Protein AF-A0A928L3F7-F1 (afdb_monomer_lite)

Structure (mmCIF, N/CA/C/O backbone):
data_AF-A0A928L3F7-F1
#
_entry.id   AF-A0A928L3F7-F1
#
loop_
_atom_site.group_PDB
_atom_site.id
_atom_site.type_symbol
_atom_site.label_atom_id
_atom_site.label_alt_id
_atom_site.label_comp_id
_atom_site.label_asym_id
_atom_site.label_entity_id
_atom_site.label_seq_id
_atom_site.pdbx_PDB_ins_code
_atom_site.Cartn_x
_atom_site.Cartn_y
_atom_site.Cartn_z
_atom_site.occupancy
_atom_site.B_iso_or_equiv
_atom_site.auth_seq_id
_atom_site.auth_comp_id
_atom_site.auth_asym_id
_atom_site.auth_atom_id
_atom_site.pdbx_PDB_model_num
ATOM 1 N N . MET A 1 1 ? -26.089 -12.731 22.274 1.00 63.28 1 MET A N 1
ATOM 2 C CA . MET A 1 1 ? -25.209 -11.557 22.146 1.00 63.28 1 MET A CA 1
ATOM 3 C C . MET A 1 1 ? -24.929 -11.334 20.681 1.00 63.28 1 MET A C 1
ATOM 5 O O . MET A 1 1 ? -24.462 -12.259 20.025 1.00 63.28 1 MET A O 1
ATOM 9 N N . ASN A 1 2 ? -25.278 -10.162 20.161 1.00 92.50 2 ASN A N 1
ATOM 10 C CA . ASN A 1 2 ? -24.879 -9.770 18.809 1.00 92.50 2 ASN A CA 1
ATOM 11 C C . ASN A 1 2 ? -23.490 -9.101 18.840 1.00 92.50 2 ASN A C 1
ATOM 13 O O . ASN A 1 2 ? -23.014 -8.681 19.896 1.00 92.50 2 ASN A O 1
ATOM 17 N N . THR A 1 3 ? -22.839 -8.983 17.682 1.00 92.38 3 THR A N 1
ATOM 18 C CA . THR A 1 3 ? -21.486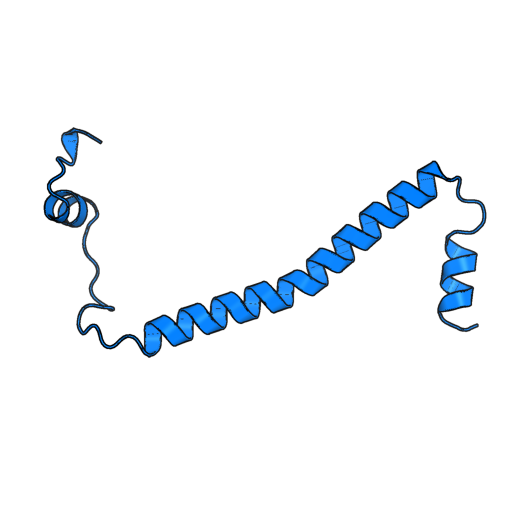 -8.411 17.564 1.00 92.38 3 THR A CA 1
ATOM 19 C C . THR A 1 3 ? -21.371 -7.008 18.170 1.00 92.38 3 THR A C 1
ATOM 21 O O . THR A 1 3 ? -20.345 -6.665 18.750 1.00 92.38 3 THR A O 1
ATOM 24 N N . LYS A 1 4 ? -22.432 -6.197 18.093 1.00 91.06 4 LYS A N 1
ATOM 25 C CA . LYS A 1 4 ? -22.444 -4.833 18.634 1.00 91.06 4 LYS A CA 1
ATOM 26 C C . LYS A 1 4 ? -22.392 -4.833 20.166 1.00 91.06 4 LYS A C 1
ATOM 28 O O . LYS A 1 4 ? -21.645 -4.058 20.751 1.00 91.06 4 LYS A O 1
ATOM 33 N N . GLU A 1 5 ? -23.140 -5.728 20.807 1.00 93.62 5 GLU A N 1
ATOM 34 C CA . GLU A 1 5 ? -23.135 -5.906 22.268 1.00 93.62 5 GLU A CA 1
ATOM 35 C C . GLU A 1 5 ? -21.775 -6.397 22.781 1.00 93.62 5 GLU A C 1
ATOM 37 O O . GLU A 1 5 ? -21.297 -5.914 23.804 1.00 93.62 5 GLU A O 1
ATOM 42 N N . MET A 1 6 ? -21.118 -7.301 22.044 1.00 91.31 6 MET A N 1
ATOM 43 C CA . MET A 1 6 ? -19.757 -7.753 22.359 1.00 91.31 6 MET A CA 1
ATOM 44 C C . MET A 1 6 ? -18.756 -6.595 22.346 1.00 91.31 6 MET A C 1
ATOM 46 O O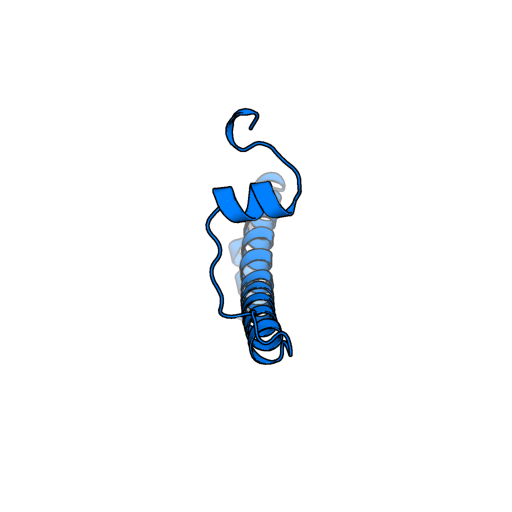 . MET A 1 6 ? -17.996 -6.436 23.300 1.00 91.31 6 MET A O 1
ATOM 50 N N . ILE A 1 7 ? -18.785 -5.761 21.301 1.00 91.00 7 ILE A N 1
ATOM 51 C CA . ILE A 1 7 ? -17.883 -4.607 21.176 1.00 91.00 7 ILE A CA 1
ATOM 52 C C . ILE A 1 7 ? -18.106 -3.627 22.329 1.00 91.00 7 ILE A C 1
ATOM 54 O O . ILE A 1 7 ? -17.136 -3.209 22.954 1.00 91.00 7 ILE A O 1
ATOM 58 N N . TYR A 1 8 ? -19.364 -3.307 22.656 1.00 90.88 8 TYR A N 1
ATOM 59 C CA . TYR A 1 8 ? -19.658 -2.415 23.779 1.00 90.88 8 TYR A CA 1
ATOM 60 C C . TYR A 1 8 ? -19.160 -2.969 25.110 1.00 90.88 8 TYR A C 1
ATOM 62 O O . TYR A 1 8 ? -18.560 -2.220 25.868 1.00 90.88 8 TYR A O 1
ATOM 70 N N . SER A 1 9 ? -19.332 -4.269 25.368 1.00 92.06 9 SER A N 1
ATOM 71 C CA . SER A 1 9 ? -18.816 -4.885 26.598 1.00 92.06 9 SER A CA 1
ATOM 72 C C . SER A 1 9 ? -17.287 -4.856 26.695 1.00 92.06 9 SER A C 1
ATOM 74 O O . SER A 1 9 ? -16.742 -4.784 27.789 1.00 92.06 9 SER A O 1
ATOM 76 N N . MET A 1 10 ? -16.589 -4.892 25.556 1.00 88.06 10 MET A N 1
ATOM 77 C CA . MET A 1 10 ? -15.127 -4.913 25.501 1.00 88.06 10 MET A CA 1
ATOM 78 C C . MET A 1 10 ? -14.510 -3.543 25.794 1.00 88.06 10 MET A C 1
ATOM 80 O O . MET A 1 10 ? -13.433 -3.471 26.379 1.00 88.06 10 MET A O 1
ATOM 84 N N . ILE A 1 11 ? -15.182 -2.471 25.372 1.00 91.00 11 ILE A N 1
ATOM 85 C CA . ILE A 1 11 ? -14.727 -1.091 25.588 1.00 91.00 11 ILE A CA 1
ATOM 86 C C . ILE A 1 11 ? -15.332 -0.458 26.846 1.00 91.00 11 ILE A C 1
ATOM 88 O O . ILE A 1 11 ? -15.042 0.698 27.156 1.00 91.00 11 ILE A O 1
ATOM 92 N N . ASP A 1 12 ? -16.189 -1.191 27.557 1.00 91.25 12 ASP A N 1
ATOM 93 C CA . ASP A 1 12 ? -16.831 -0.709 28.771 1.00 91.25 12 ASP A CA 1
ATOM 94 C C . ASP A 1 12 ? -15.777 -0.419 29.851 1.00 91.25 12 ASP A C 1
ATOM 96 O O . ASP A 1 12 ? -14.837 -1.191 30.052 1.00 91.25 12 ASP A O 1
ATOM 100 N N . ASN A 1 13 ? -15.936 0.698 30.564 1.00 92.50 13 ASN A N 1
ATOM 101 C CA . ASN A 1 13 ? -14.991 1.224 31.565 1.00 92.50 13 ASN A CA 1
ATOM 102 C C . ASN A 1 13 ? -13.651 1.764 31.029 1.00 92.50 13 ASN A C 1
ATOM 104 O O . ASN A 1 13 ? -12.773 2.108 31.826 1.00 92.50 13 ASN A O 1
ATOM 108 N N . PHE A 1 14 ? -13.476 1.891 29.711 1.00 94.88 14 PHE A N 1
ATOM 109 C CA . PHE A 1 14 ? -12.321 2.604 29.164 1.00 94.88 14 PHE A CA 1
ATOM 110 C C . PHE A 1 14 ? -12.488 4.111 29.372 1.00 94.88 14 PHE A C 1
ATOM 112 O O . PHE A 1 14 ? -13.568 4.672 29.194 1.00 94.88 14 PHE A O 1
ATOM 119 N N . THR A 1 15 ? -11.393 4.785 29.708 1.00 96.19 15 THR A N 1
ATOM 120 C CA . THR A 1 15 ? -11.330 6.252 29.665 1.00 96.19 15 THR A CA 1
ATOM 121 C C . THR A 1 15 ? -11.321 6.752 28.220 1.00 96.19 15 THR A C 1
ATOM 123 O O . THR A 1 15 ? -10.903 6.035 27.308 1.00 96.19 15 THR A O 1
ATOM 126 N N . ASP A 1 16 ? -11.693 8.015 28.009 1.00 94.50 16 ASP A N 1
ATOM 127 C CA . ASP A 1 16 ? -11.667 8.648 26.682 1.00 94.50 16 ASP A CA 1
ATOM 128 C C . ASP A 1 16 ? -10.299 8.538 25.992 1.00 94.50 16 ASP A C 1
ATOM 130 O O . ASP A 1 16 ? -10.219 8.351 24.779 1.00 94.50 16 ASP A O 1
ATOM 134 N N . GLU A 1 17 ? -9.208 8.627 26.757 1.00 95.62 17 GLU A N 1
ATOM 135 C CA . GLU A 1 17 ? -7.851 8.511 26.221 1.00 95.62 17 GLU A CA 1
ATOM 136 C C . GLU A 1 17 ? -7.550 7.085 25.737 1.00 95.62 17 GLU A C 1
ATOM 138 O O . GLU A 1 17 ? -7.029 6.887 24.639 1.00 95.62 17 GLU A O 1
ATOM 143 N N . GLN A 1 18 ? -7.955 6.075 26.509 1.00 93.62 18 GLN A N 1
ATOM 144 C CA . GLN A 1 18 ? -7.821 4.673 26.108 1.00 93.62 18 GLN A CA 1
ATOM 145 C C . GLN A 1 18 ? -8.694 4.359 24.884 1.00 93.62 18 GLN A C 1
ATOM 147 O O . GLN A 1 18 ? -8.246 3.660 23.974 1.00 93.62 18 GLN A O 1
ATOM 152 N N . LEU A 1 19 ? -9.906 4.919 24.804 1.00 94.44 19 LEU A N 1
ATOM 153 C CA . LEU A 1 19 ? -10.782 4.768 23.637 1.00 94.44 19 LEU A CA 1
ATOM 154 C C . LEU A 1 19 ? -10.168 5.371 22.368 1.00 94.44 19 LEU A C 1
ATOM 156 O O . LEU A 1 19 ? -10.245 4.754 21.306 1.00 94.44 19 LEU A O 1
ATOM 160 N N . LYS A 1 20 ? -9.510 6.535 22.457 1.00 94.88 20 LYS A N 1
ATOM 161 C CA . LYS A 1 20 ? -8.788 7.130 21.316 1.00 94.88 20 LYS A CA 1
ATOM 162 C C . LYS A 1 20 ? -7.637 6.249 20.832 1.00 94.88 20 LYS A C 1
ATOM 164 O O . LYS A 1 20 ? -7.423 6.136 19.622 1.00 94.88 20 LYS A O 1
ATOM 169 N N . GLN A 1 21 ? -6.916 5.606 21.748 1.00 93.44 21 GLN A N 1
ATOM 170 C CA . GLN A 1 21 ? -5.842 4.674 21.394 1.00 93.44 21 GLN A CA 1
ATOM 171 C C . GLN A 1 21 ? -6.394 3.432 20.683 1.00 93.44 21 GLN A C 1
ATOM 173 O O . GLN A 1 21 ? -5.898 3.067 19.616 1.00 93.44 21 GLN A O 1
ATOM 178 N N . VAL A 1 22 ? -7.475 2.842 21.207 1.00 93.38 22 VAL A N 1
ATOM 179 C CA . VAL A 1 22 ? -8.176 1.717 20.561 1.00 93.38 22 VAL A CA 1
ATOM 180 C C . VAL A 1 22 ? -8.691 2.114 19.179 1.00 93.38 22 VAL A C 1
ATOM 182 O O . VAL A 1 22 ? -8.487 1.380 18.214 1.00 93.38 22 VAL A O 1
ATOM 185 N N . PHE A 1 23 ? -9.306 3.291 19.055 1.00 93.31 23 PHE A N 1
ATOM 186 C CA . PHE A 1 23 ? -9.776 3.812 17.773 1.00 93.31 23 PHE A CA 1
ATOM 187 C C . PHE A 1 23 ? -8.631 3.960 16.764 1.00 93.31 23 PHE A C 1
ATOM 189 O O . PHE A 1 23 ? -8.765 3.542 15.616 1.00 93.31 23 PHE A O 1
ATOM 196 N N . THR A 1 24 ? -7.490 4.501 17.197 1.00 95.25 24 THR A N 1
ATOM 197 C CA . THR A 1 24 ? -6.303 4.653 16.344 1.00 95.25 24 THR A CA 1
ATOM 198 C C . THR A 1 24 ? -5.803 3.296 15.852 1.00 95.25 24 THR A C 1
ATOM 200 O O . THR A 1 24 ? -5.574 3.131 14.656 1.00 95.25 24 THR A O 1
ATOM 203 N N . MET A 1 25 ? -5.703 2.307 16.743 1.00 94.12 25 MET A N 1
ATOM 204 C CA . MET A 1 25 ? -5.307 0.943 16.388 1.00 94.12 25 MET A CA 1
ATOM 205 C C . MET A 1 25 ? -6.275 0.310 15.380 1.00 94.12 25 MET A C 1
ATOM 207 O O . MET A 1 25 ? -5.838 -0.217 14.359 1.00 94.12 25 MET A O 1
ATOM 211 N N . LEU A 1 26 ? -7.586 0.394 15.630 1.00 92.69 26 LEU A N 1
ATOM 212 C CA . LEU A 1 26 ? -8.607 -0.141 14.725 1.00 92.69 26 LEU A CA 1
ATOM 213 C C . LEU A 1 26 ? -8.568 0.538 13.354 1.00 92.69 26 LEU A C 1
ATOM 215 O O . LEU A 1 26 ? -8.738 -0.131 12.339 1.00 92.69 26 LEU A O 1
ATOM 219 N N . ASN A 1 27 ? -8.304 1.845 13.309 1.00 89.69 27 ASN A N 1
ATOM 220 C CA . ASN A 1 27 ? -8.155 2.574 12.054 1.00 89.69 27 ASN A CA 1
ATOM 221 C C . ASN A 1 27 ? -6.913 2.118 11.272 1.00 89.69 27 ASN A C 1
ATOM 223 O O . ASN A 1 27 ? -6.972 2.007 10.052 1.00 89.69 27 ASN A O 1
ATOM 227 N N . SER A 1 28 ? -5.806 1.813 11.956 1.00 88.88 28 SER A N 1
ATOM 228 C CA . SER A 1 28 ? -4.616 1.233 11.320 1.00 88.88 28 SER A CA 1
ATOM 229 C C . SER A 1 28 ? -4.887 -0.161 10.754 1.00 88.88 28 SER A C 1
ATOM 231 O O . SER A 1 28 ? -4.511 -0.430 9.619 1.00 88.88 28 SER A O 1
ATOM 233 N N . VAL A 1 29 ? -5.584 -1.024 11.502 1.00 89.31 29 VAL A N 1
ATOM 234 C CA . VAL A 1 29 ? -5.983 -2.360 11.018 1.00 89.31 29 VAL A CA 1
ATOM 235 C C . VAL A 1 29 ? -6.913 -2.242 9.816 1.00 89.31 29 VAL A C 1
ATOM 237 O O . VAL A 1 29 ? -6.720 -2.934 8.825 1.00 89.31 29 VAL A O 1
ATOM 240 N N . LYS A 1 30 ? -7.890 -1.333 9.874 1.00 87.31 30 LYS A N 1
ATOM 241 C CA . LYS A 1 30 ? -8.792 -1.083 8.752 1.00 87.31 30 LYS A CA 1
ATOM 242 C C . LYS A 1 30 ? -8.020 -0.675 7.497 1.00 87.31 30 LYS A C 1
ATOM 244 O O . LYS A 1 30 ? -8.229 -1.271 6.455 1.00 87.31 30 LYS A O 1
ATOM 249 N N . LYS A 1 31 ? -7.098 0.283 7.615 1.00 86.19 31 LYS A N 1
ATOM 250 C CA . LYS A 1 31 ? -6.244 0.692 6.493 1.00 86.19 31 LYS A CA 1
ATOM 251 C C . LYS A 1 31 ? -5.396 -0.452 5.962 1.00 86.19 31 LYS A C 1
ATOM 253 O O . LYS A 1 31 ? -5.263 -0.568 4.762 1.00 86.19 31 LYS A O 1
ATOM 258 N N . MET A 1 32 ? -4.833 -1.289 6.829 1.00 83.50 32 MET A N 1
ATOM 259 C CA . MET A 1 32 ? -4.062 -2.451 6.385 1.00 83.50 32 MET A CA 1
ATOM 260 C C . MET A 1 32 ? -4.918 -3.393 5.527 1.00 83.50 32 MET A C 1
ATOM 262 O O . MET A 1 32 ? -4.469 -3.815 4.471 1.00 83.50 32 MET A O 1
ATOM 266 N N . LEU A 1 33 ? -6.150 -3.671 5.959 1.00 83.12 33 LEU A N 1
ATOM 267 C CA . LEU A 1 33 ? -7.080 -4.535 5.228 1.00 83.12 33 LEU A CA 1
ATOM 268 C C . LEU A 1 33 ? -7.582 -3.899 3.924 1.00 83.12 33 LEU A C 1
ATOM 270 O O . LEU A 1 33 ? -7.747 -4.601 2.933 1.00 83.12 33 LEU A O 1
ATOM 274 N N . ASP A 1 34 ? -7.830 -2.588 3.926 1.00 80.69 34 ASP A N 1
ATOM 275 C CA . ASP A 1 34 ? -8.267 -1.858 2.732 1.00 80.69 34 ASP A CA 1
ATOM 276 C C . ASP A 1 34 ? -7.111 -1.748 1.709 1.00 80.69 34 ASP A C 1
ATOM 278 O O . ASP A 1 34 ? -7.324 -1.925 0.512 1.00 80.69 34 ASP A O 1
ATOM 282 N N . ASN A 1 35 ? -5.880 -1.523 2.183 1.00 79.19 35 ASN A N 1
ATOM 283 C CA . ASN A 1 35 ? -4.699 -1.334 1.341 1.00 79.19 35 ASN A CA 1
ATOM 284 C C . ASN A 1 35 ? -4.181 -2.634 0.719 1.00 79.19 35 ASN A C 1
ATOM 286 O O . ASN A 1 35 ? -3.650 -2.577 -0.377 1.00 79.19 35 ASN A O 1
ATOM 290 N N . GLU A 1 36 ? -4.319 -3.792 1.373 1.00 77.69 36 GLU A N 1
ATOM 291 C CA . GLU A 1 36 ? -3.834 -5.066 0.812 1.00 77.69 36 GLU A CA 1
ATOM 292 C C . GLU A 1 36 ? -4.516 -5.373 -0.534 1.00 77.69 36 GLU A C 1
ATOM 294 O O . GLU A 1 36 ? -3.852 -5.716 -1.508 1.00 77.69 36 GLU A O 1
ATOM 299 N N . MET A 1 37 ? -5.827 -5.122 -0.635 1.00 79.19 37 MET A N 1
ATOM 300 C CA . MET A 1 37 ? -6.558 -5.265 -1.897 1.00 79.19 37 MET A CA 1
ATOM 301 C C . MET A 1 37 ? -6.145 -4.212 -2.938 1.00 79.19 37 MET A C 1
ATOM 303 O O . MET A 1 37 ? -6.113 -4.506 -4.131 1.00 79.19 37 MET A O 1
ATOM 307 N N . GLU A 1 38 ? -5.855 -2.977 -2.515 1.00 83.81 38 GLU A N 1
ATOM 308 C CA . GLU A 1 38 ? -5.385 -1.919 -3.421 1.00 83.81 38 GLU A CA 1
ATOM 309 C C . GLU A 1 38 ? -3.969 -2.194 -3.949 1.00 83.81 38 GLU A C 1
ATOM 311 O O . GLU A 1 38 ? -3.714 -1.976 -5.135 1.00 83.81 38 GLU A O 1
ATOM 316 N N . ASP A 1 39 ? -3.075 -2.709 -3.104 1.00 84.81 39 ASP A N 1
ATOM 317 C CA . ASP A 1 39 ? -1.702 -3.077 -3.456 1.00 84.81 39 ASP A CA 1
ATOM 318 C C . ASP A 1 39 ? -1.684 -4.271 -4.425 1.00 84.81 39 ASP A C 1
ATOM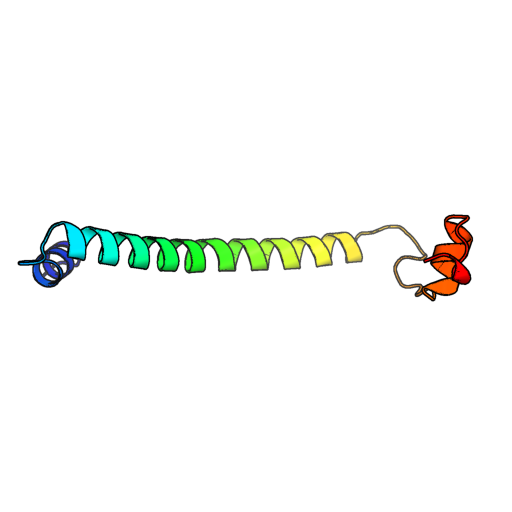 320 O O . ASP A 1 39 ? -0.956 -4.241 -5.423 1.00 84.81 39 ASP A O 1
ATOM 324 N N . ASP A 1 40 ? -2.530 -5.280 -4.190 1.00 87.38 40 ASP A N 1
ATOM 325 C CA . ASP A 1 40 ? -2.702 -6.418 -5.100 1.00 87.38 40 ASP A CA 1
ATOM 326 C C . ASP A 1 40 ? -3.205 -5.952 -6.474 1.00 87.38 40 ASP A C 1
ATOM 328 O O . ASP A 1 40 ? -2.588 -6.252 -7.500 1.00 87.38 40 ASP A O 1
ATOM 332 N N . LEU A 1 41 ? -4.264 -5.134 -6.503 1.00 89.50 41 LEU A N 1
ATOM 333 C CA . LEU A 1 41 ? -4.801 -4.560 -7.742 1.00 89.50 41 LEU A CA 1
ATOM 334 C C . LEU A 1 41 ? -3.770 -3.693 -8.476 1.00 89.50 41 LEU A C 1
ATOM 336 O O . LEU A 1 41 ? -3.719 -3.692 -9.709 1.00 89.50 41 LEU A O 1
ATOM 340 N N . PHE A 1 42 ? -2.949 -2.943 -7.740 1.00 91.19 42 PHE A N 1
ATOM 341 C CA . PHE A 1 42 ? -1.865 -2.156 -8.318 1.00 91.19 42 PHE A CA 1
ATOM 342 C C . PHE A 1 42 ? -0.809 -3.053 -8.977 1.00 91.19 42 PHE A C 1
ATOM 344 O O . PHE A 1 42 ? -0.413 -2.790 -10.116 1.00 91.19 42 PHE A O 1
ATOM 351 N N . CYS A 1 43 ? -0.380 -4.123 -8.301 1.00 94.06 43 CYS A N 1
ATOM 352 C CA . CYS A 1 43 ? 0.604 -5.065 -8.836 1.00 94.06 43 CYS A CA 1
ATOM 353 C C . CYS A 1 43 ? 0.074 -5.819 -10.063 1.00 94.06 43 CYS A C 1
ATOM 355 O O . CYS A 1 43 ? 0.793 -5.937 -11.058 1.00 94.06 43 CYS A O 1
ATOM 357 N N . GLU A 1 44 ? -1.177 -6.287 -10.018 1.00 95.06 44 GLU A N 1
ATOM 358 C CA . GLU A 1 44 ? -1.843 -6.942 -11.151 1.00 95.06 44 GLU A CA 1
ATOM 359 C C . GLU A 1 44 ? -1.910 -6.010 -12.360 1.00 95.06 44 GLU A C 1
ATOM 361 O O . GLU A 1 44 ? -1.494 -6.383 -13.458 1.00 95.06 44 GLU A O 1
ATOM 366 N N . LYS A 1 45 ? -2.336 -4.759 -12.151 1.00 96.00 45 LYS A N 1
ATOM 367 C CA . LYS A 1 45 ? -2.383 -3.761 -13.219 1.00 96.00 45 LYS A CA 1
ATOM 368 C C . LYS A 1 45 ? -1.000 -3.483 -13.809 1.00 96.00 45 LYS A C 1
ATOM 370 O O . LYS A 1 45 ? -0.872 -3.398 -15.024 1.00 96.00 45 LYS A O 1
ATOM 375 N N . MET A 1 46 ? 0.032 -3.346 -12.976 1.00 95.75 46 MET A N 1
ATOM 376 C CA . MET A 1 46 ? 1.397 -3.095 -13.447 1.00 95.75 46 MET A CA 1
ATOM 377 C C . MET A 1 46 ? 1.921 -4.249 -14.318 1.00 95.75 46 MET A C 1
ATOM 379 O O . MET A 1 46 ? 2.595 -4.010 -15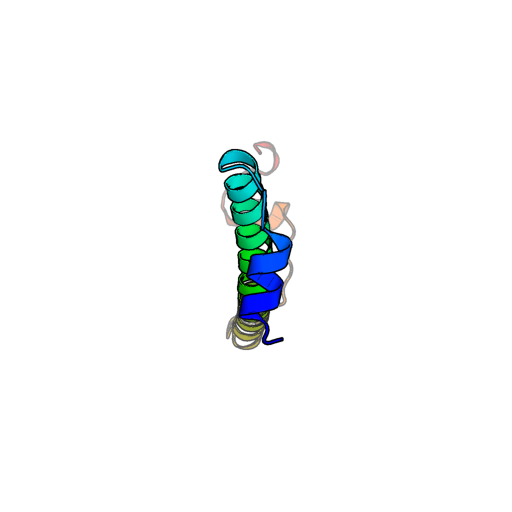.322 1.00 95.75 46 MET A O 1
ATOM 383 N N . LEU A 1 47 ? 1.595 -5.494 -13.957 1.00 94.56 47 LEU A N 1
ATOM 384 C CA . LEU A 1 47 ? 1.918 -6.665 -14.769 1.00 94.56 47 LEU A CA 1
ATOM 385 C C . LEU A 1 47 ? 1.147 -6.659 -16.094 1.00 94.56 47 LEU A C 1
ATOM 387 O O . LEU A 1 47 ? 1.750 -6.882 -17.143 1.00 94.56 47 LEU A O 1
ATOM 391 N N . ASP A 1 48 ? -0.156 -6.389 -16.057 1.00 96.50 48 ASP A N 1
ATOM 392 C CA . ASP A 1 48 ? -0.984 -6.306 -17.261 1.00 96.50 48 ASP A CA 1
ATOM 393 C C . ASP A 1 48 ? -0.495 -5.205 -18.208 1.00 96.50 48 ASP A C 1
ATOM 395 O O . ASP A 1 48 ? -0.374 -5.445 -19.411 1.00 96.50 48 ASP A O 1
ATOM 399 N N . ASP A 1 49 ? -0.159 -4.025 -17.685 1.00 96.31 49 ASP A N 1
ATOM 400 C CA . ASP A 1 49 ? 0.401 -2.917 -18.461 1.00 96.31 49 ASP A CA 1
ATOM 401 C C . ASP A 1 49 ? 1.716 -3.350 -19.142 1.00 96.31 49 ASP A C 1
ATOM 403 O O . ASP A 1 49 ? 1.885 -3.149 -20.345 1.00 96.31 49 ASP A O 1
ATOM 407 N N . TYR A 1 50 ? 2.607 -4.046 -18.423 1.00 92.88 50 TYR A N 1
ATOM 408 C CA . TYR A 1 50 ? 3.847 -4.595 -18.989 1.00 92.88 50 TYR A CA 1
ATOM 409 C C . TYR A 1 50 ? 3.601 -5.659 -20.074 1.00 92.88 50 TYR A C 1
ATOM 411 O O . TYR A 1 50 ? 4.240 -5.662 -21.133 1.00 92.88 50 TYR A O 1
ATOM 419 N N . LEU A 1 51 ? 2.670 -6.589 -19.843 1.00 93.88 51 LEU A N 1
ATOM 420 C CA . LEU A 1 51 ? 2.347 -7.653 -20.798 1.00 93.88 51 LEU A CA 1
ATOM 421 C C . LEU A 1 51 ? 1.712 -7.100 -22.076 1.00 93.88 51 LEU A C 1
ATOM 423 O O . LEU A 1 51 ? 2.031 -7.588 -23.165 1.00 93.88 51 LEU A O 1
ATOM 427 N N . ASN A 1 52 ? 0.886 -6.062 -21.949 1.00 95.25 52 ASN A N 1
ATOM 428 C CA . ASN A 1 52 ? 0.192 -5.417 -23.060 1.00 95.25 52 ASN A CA 1
ATOM 429 C C . ASN A 1 52 ? 1.002 -4.303 -23.739 1.00 95.25 52 ASN A C 1
ATOM 431 O O . ASN A 1 52 ? 0.575 -3.807 -24.783 1.00 95.25 52 ASN A O 1
ATOM 435 N N . ASP A 1 53 ? 2.167 -3.933 -23.202 1.00 94.69 53 ASP A N 1
ATOM 436 C CA . ASP A 1 53 ? 3.058 -2.972 -23.847 1.00 94.69 53 ASP A CA 1
ATOM 437 C C . ASP A 1 53 ? 3.485 -3.477 -25.240 1.00 94.69 53 ASP A C 1
ATOM 439 O O . ASP A 1 53 ? 3.968 -4.605 -25.399 1.00 94.69 53 ASP A O 1
ATOM 443 N N . SER A 1 54 ? 3.263 -2.644 -26.258 1.00 95.12 54 SER A N 1
ATOM 444 C CA . SER A 1 54 ? 3.618 -2.917 -27.651 1.00 95.12 54 SER A CA 1
ATOM 445 C C . SER A 1 54 ? 5.091 -2.657 -27.973 1.00 95.12 54 SER A C 1
ATOM 447 O O . SER A 1 54 ? 5.506 -2.938 -29.099 1.00 95.12 54 SER A O 1
ATOM 449 N N . ASP A 1 55 ? 5.864 -2.106 -27.033 1.00 93.00 55 ASP A N 1
ATOM 450 C CA . ASP A 1 55 ? 7.290 -1.857 -27.211 1.00 93.00 55 ASP A CA 1
ATOM 451 C C . ASP A 1 55 ? 8.048 -3.187 -27.414 1.00 93.00 55 ASP A C 1
ATOM 453 O O . ASP A 1 55 ? 8.086 -4.034 -26.512 1.00 93.00 55 ASP A O 1
ATOM 457 N N . PRO A 1 56 ? 8.662 -3.410 -28.594 1.00 88.88 56 PRO A N 1
ATOM 458 C CA . PRO A 1 56 ? 9.441 -4.618 -28.856 1.00 88.88 56 PRO A CA 1
ATOM 459 C C . PRO A 1 56 ? 10.678 -4.742 -27.952 1.00 88.88 56 PRO A C 1
ATOM 461 O O . PRO A 1 56 ? 11.175 -5.852 -27.752 1.00 88.88 56 PRO A O 1
ATOM 464 N N . GLU A 1 57 ? 11.157 -3.636 -27.379 1.00 88.75 57 GLU A N 1
ATOM 465 C CA . GLU A 1 57 ? 12.331 -3.583 -26.512 1.00 88.75 57 GLU A CA 1
ATOM 466 C C . GLU A 1 57 ? 11.971 -3.723 -25.020 1.00 88.75 57 GLU A C 1
ATOM 468 O O . GLU A 1 57 ? 12.873 -3.730 -24.188 1.00 88.75 57 GLU A O 1
ATOM 473 N N . LYS A 1 58 ? 10.697 -3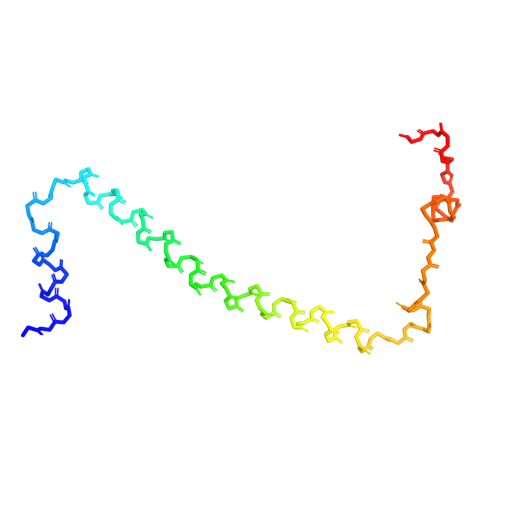.927 -24.640 1.00 86.94 58 LYS A N 1
ATOM 474 C CA . LYS A 1 58 ? 10.264 -4.021 -23.222 1.00 86.94 58 LYS A CA 1
ATOM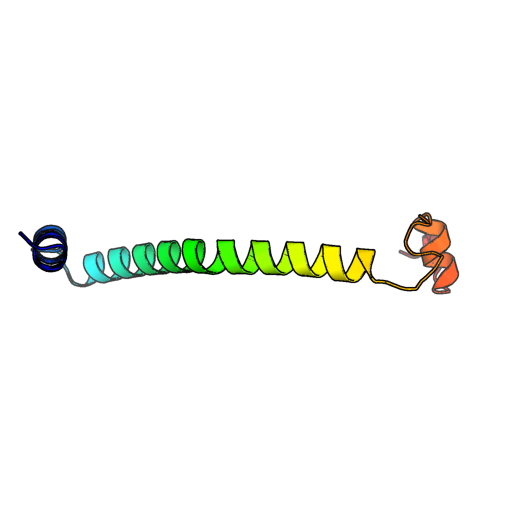 475 C C . LYS A 1 58 ? 10.936 -5.125 -22.393 1.00 86.94 58 LYS A C 1
ATOM 477 O O . LYS A 1 58 ? 10.888 -5.128 -21.163 1.00 86.94 58 LYS A O 1
ATOM 482 N N . HIS A 1 59 ? 11.528 -6.110 -23.062 1.00 89.25 59 HIS A N 1
ATOM 483 C CA . HIS A 1 59 ? 12.280 -7.200 -22.434 1.00 89.25 59 HIS A CA 1
ATOM 484 C C . HIS A 1 59 ? 13.796 -6.972 -22.453 1.00 89.25 59 HIS A C 1
ATOM 486 O O . HIS A 1 59 ? 14.550 -7.788 -21.920 1.00 89.25 59 HIS A O 1
ATOM 492 N N . LYS A 1 60 ? 14.263 -5.896 -23.083 1.00 90.19 60 LYS A N 1
ATOM 493 C CA . LYS A 1 60 ? 15.679 -5.595 -23.211 1.00 90.19 60 LYS A CA 1
ATOM 494 C C . LYS A 1 60 ? 16.169 -4.884 -21.960 1.00 90.19 60 LYS A C 1
ATOM 496 O O . LYS A 1 60 ? 15.695 -3.818 -21.589 1.00 90.19 60 LYS A O 1
ATOM 501 N N . SER A 1 61 ? 17.166 -5.481 -21.328 1.00 89.38 61 SER A N 1
ATOM 502 C CA . SER A 1 61 ? 17.929 -4.831 -20.273 1.00 89.38 61 SER A CA 1
ATOM 503 C C . SER A 1 61 ? 19.019 -3.952 -20.878 1.00 89.38 61 SER A C 1
ATOM 505 O O . SER A 1 61 ? 19.718 -4.384 -21.797 1.00 89.38 61 SER A O 1
ATOM 507 N N . ILE A 1 62 ? 19.213 -2.775 -20.299 1.00 91.12 62 ILE A N 1
ATOM 508 C CA . ILE A 1 62 ? 20.358 -1.899 -20.539 1.00 91.12 62 ILE A CA 1
ATOM 509 C C . ILE A 1 62 ? 21.150 -1.773 -19.236 1.00 91.12 62 ILE A C 1
ATOM 511 O O . ILE A 1 62 ? 20.577 -1.859 -18.144 1.00 91.12 62 ILE A O 1
ATOM 515 N N . THR A 1 63 ? 22.468 -1.620 -19.318 1.00 92.69 63 THR A N 1
ATOM 516 C CA . THR A 1 63 ? 23.258 -1.316 -18.119 1.00 92.69 63 THR A CA 1
ATOM 517 C C . THR A 1 63 ? 23.022 0.125 -17.673 1.00 92.69 63 THR A C 1
ATOM 519 O O . THR A 1 63 ? 22.635 0.986 -18.463 1.00 92.69 63 THR A O 1
ATOM 522 N N . LEU A 1 64 ? 23.279 0.409 -16.396 1.00 89.88 64 LEU A N 1
ATOM 523 C CA . LEU A 1 64 ? 23.137 1.763 -15.868 1.00 89.88 64 LEU A CA 1
ATOM 524 C C . LEU A 1 64 ? 24.032 2.760 -16.629 1.00 89.88 64 LEU A C 1
ATOM 526 O O . LEU A 1 64 ? 23.557 3.821 -17.017 1.00 89.88 64 LEU A O 1
ATOM 530 N N . ASP A 1 65 ? 25.282 2.387 -16.918 1.00 91.06 65 ASP A N 1
ATOM 531 C CA . ASP A 1 65 ? 26.231 3.223 -17.667 1.00 91.06 65 ASP A CA 1
ATOM 532 C C . ASP A 1 65 ? 25.748 3.537 -19.087 1.00 91.06 65 ASP A C 1
ATOM 534 O O . ASP A 1 65 ? 25.949 4.644 -19.588 1.00 91.06 65 ASP A O 1
ATOM 538 N N . GLU A 1 66 ? 25.138 2.561 -19.760 1.00 90.88 66 GLU A N 1
ATOM 539 C CA . GLU A 1 66 ? 24.567 2.745 -21.095 1.00 90.88 66 GLU A CA 1
ATOM 540 C C . GLU A 1 66 ? 23.340 3.663 -21.047 1.00 90.88 66 GLU A C 1
ATOM 542 O O . GLU A 1 66 ? 23.242 4.572 -21.867 1.00 90.88 66 GLU A O 1
ATOM 547 N N . PHE A 1 67 ? 22.463 3.507 -20.052 1.00 90.50 67 PHE A N 1
ATOM 548 C CA . PHE A 1 67 ? 21.291 4.371 -19.884 1.00 90.50 67 PHE A CA 1
ATOM 549 C C . PHE A 1 67 ? 21.674 5.819 -19.542 1.00 90.50 67 PHE A C 1
ATOM 551 O O . PHE A 1 67 ? 21.127 6.767 -20.103 1.00 90.50 67 PHE A O 1
ATOM 558 N N . ILE A 1 68 ? 22.672 6.010 -18.673 1.00 91.19 68 ILE A N 1
ATOM 559 C CA . ILE A 1 68 ? 23.233 7.332 -18.352 1.00 91.19 68 ILE A CA 1
ATOM 560 C C . ILE A 1 68 ? 23.770 8.003 -19.625 1.00 91.19 68 ILE A C 1
ATOM 562 O O . ILE A 1 68 ? 23.492 9.180 -19.870 1.00 91.19 68 ILE A O 1
ATOM 566 N N . LYS A 1 69 ? 24.479 7.246 -20.473 1.00 90.25 69 LYS A N 1
ATOM 567 C CA . LYS A 1 69 ? 24.967 7.738 -21.770 1.00 90.25 69 LYS A CA 1
ATOM 568 C C . LYS A 1 69 ? 23.826 8.081 -22.733 1.00 90.25 69 LYS A C 1
ATOM 570 O O . LYS A 1 69 ? 23.922 9.104 -23.408 1.00 90.25 69 LYS A O 1
ATOM 575 N N . GLU A 1 70 ? 22.753 7.286 -22.793 1.00 90.00 70 GLU A N 1
ATOM 576 C CA . GLU A 1 70 ? 21.561 7.587 -23.611 1.00 90.00 70 GLU A CA 1
ATOM 577 C C . GLU A 1 70 ? 20.874 8.893 -23.190 1.00 90.00 70 GLU A C 1
ATOM 579 O O . GLU A 1 70 ? 20.417 9.656 -24.042 1.00 90.00 70 GLU A O 1
ATOM 584 N N . LEU A 1 71 ? 20.859 9.192 -21.889 1.00 91.38 71 LEU A N 1
ATOM 585 C CA . LEU A 1 71 ? 20.333 10.448 -21.347 1.00 91.38 71 LEU A CA 1
ATOM 586 C C . LEU A 1 71 ? 21.267 11.655 -21.566 1.00 91.38 71 LEU A C 1
ATOM 588 O O . LEU A 1 71 ? 20.904 12.777 -21.210 1.00 91.38 71 LEU A O 1
ATOM 592 N N . GLY A 1 72 ? 22.454 11.452 -22.151 1.00 92.31 72 GLY A N 1
ATOM 593 C CA . GLY A 1 72 ? 23.449 12.503 -22.381 1.00 92.31 72 GLY A CA 1
ATOM 594 C C . GLY A 1 72 ? 24.208 12.928 -21.122 1.00 92.31 72 GLY A C 1
ATOM 595 O O . GLY A 1 72 ? 24.770 14.023 -21.089 1.00 92.31 72 GLY A O 1
ATOM 596 N N . LEU A 1 73 ? 24.208 12.084 -20.090 1.00 91.94 73 LEU A N 1
ATOM 597 C CA . LEU A 1 73 ? 24.908 12.309 -18.830 1.00 91.94 73 LEU A CA 1
ATOM 598 C C . LEU A 1 73 ? 26.255 11.572 -18.823 1.00 91.94 73 LEU A C 1
ATOM 600 O O . LEU A 1 73 ? 26.470 10.609 -19.563 1.00 91.94 73 LEU A O 1
ATOM 604 N N . ASN A 1 74 ? 27.173 12.029 -17.973 1.00 88.12 74 ASN A N 1
ATOM 605 C CA . ASN A 1 74 ? 28.455 11.372 -17.755 1.00 88.12 74 ASN A CA 1
ATOM 606 C C . ASN A 1 74 ? 28.373 10.478 -16.501 1.00 88.12 74 ASN A C 1
ATOM 608 O O . ASN A 1 74 ? 28.099 11.006 -15.423 1.00 88.12 74 ASN A O 1
ATOM 612 N N . PRO A 1 75 ? 28.617 9.155 -16.604 1.00 81.56 75 PRO A N 1
ATOM 613 C CA . PRO A 1 75 ? 28.627 8.259 -15.444 1.00 81.56 75 PRO A CA 1
ATOM 614 C C . PRO A 1 75 ? 29.618 8.674 -14.353 1.00 81.56 75 PRO A C 1
ATOM 616 O O . PRO A 1 75 ? 29.358 8.431 -13.182 1.00 81.56 75 PRO A O 1
ATOM 619 N N . ASP A 1 76 ? 30.715 9.339 -14.727 1.00 85.31 76 ASP A N 1
ATOM 620 C CA . ASP A 1 76 ? 31.753 9.785 -13.789 1.00 85.31 76 ASP A CA 1
ATOM 621 C C . ASP A 1 76 ? 31.371 11.071 -13.017 1.00 85.31 76 ASP A C 1
ATOM 623 O O . ASP A 1 76 ? 32.120 11.513 -12.144 1.00 85.31 76 ASP A O 1
ATOM 627 N N . GLU A 1 77 ? 30.237 11.703 -13.350 1.00 79.44 77 GLU A N 1
ATOM 628 C CA . GLU A 1 77 ? 29.750 12.958 -12.747 1.00 79.44 77 GLU A CA 1
ATOM 629 C C . GLU A 1 77 ? 28.542 12.767 -11.806 1.00 79.44 77 GLU A C 1
ATOM 631 O O . GLU A 1 77 ? 28.049 13.752 -11.247 1.00 79.44 77 GLU A O 1
ATOM 636 N N . LEU A 1 78 ? 28.070 11.525 -11.630 1.00 68.69 78 LEU A N 1
ATOM 637 C CA . LEU A 1 78 ? 26.967 11.124 -10.740 1.00 68.69 78 LEU A CA 1
ATOM 638 C C . LEU A 1 78 ? 27.489 10.547 -9.415 1.00 68.69 78 LEU A C 1
ATOM 640 O O . LEU A 1 78 ? 26.855 10.843 -8.375 1.00 68.69 78 LEU A O 1
#

Sequence (78 aa):
MNTKEMIYSMIDNFTDEQLKQVFTMLNSVKKMLDNEMEDDLFCEKMLDDYLNDSDPEKHKSITLDEFIKELGLNPDEL

Secondary structure (DSSP, 8-state):
--HHHHHHHHHTT--HHHHHHHHHHHHHHHHHHHHHHHHHHHHHHHHHHHHH---TTTT----HHHHHHHTT--GGG-

Foldseek 3Di:
DDPVVVVCVVCPPPDPVRVVVVVVVVVVVVCVVVVVVVVVVVVVVVVVCLVPDPPPCSVPDDDPCVVCVVVVHHPVVD

Radius of gyration: 25.4 Å; chains: 1; bounding box: 57×24×60 Å

pLDDT: mean 89.89, std 5.88, range [63.28, 96.5]